Protein AF-A0A4R4YKC1-F1 (afdb_monomer)

Sequence (103 aa):
MGASPLCQSVGLCACIDSPHLDWRRDYDLVRYSVIDTPSEVVDACHRYLETFGLVFGAFDFGIREDDEGRAWYECNTGGQWHWLELETGLPMTSAIADLLEMK

Radius of gyration: 15.11 Å; Cα contacts (8 Å, |Δi|>4): 97; chains: 1; bounding box: 27×28×49 Å

pLDDT: mean 86.24, std 16.26, range [34.16, 97.19]

Organism: NCBI:txid190195

Nearest PDB structures (foldseek):
  5ig9-assembly3_E  TM=8.268E-01  e=1.899E-03  Microcystis aeruginosa MRC
  5ig9-assembly2_C  TM=8.280E-01  e=5.840E-03  Microcystis aeruginosa MRC
  5ig9-assembly4_G  TM=7.374E-01  e=5.487E-03  Microcystis aeruginosa MRC

Solvent-accessible surface area (backbone atoms only — not comparable to full-atom values): 6733 Å² total; per-residue (Å²): 140,77,82,70,92,80,74,74,80,78,77,83,45,65,48,81,47,47,98,44,98,60,44,84,78,46,67,90,59,48,44,69,43,78,47,86,66,55,67,72,56,51,54,49,52,50,53,49,28,61,75,70,74,43,94,67,65,44,73,46,69,47,77,45,99,79,73,83,48,69,46,80,76,51,72,36,76,83,55,85,58,68,69,55,28,74,71,61,70,51,65,53,70,58,53,52,50,54,58,71,67,63,127

Mean predicted aligned error: 6.02 Å

Foldseek 3Di:
DDPDPLPPPDDWDWDWDAPDPPCVVDVVRIAIETDDDDVVNVVVVVVVCVVVVHLDWDWDWDQDPVNPDIHTDDTHSPDDDVVNCVRYVPPVVVSVVSSVPDD

Secondary structure (DSSP, 8-state):
-PPPTT-------EEEE-SSSSGGG-GGG-EEEE-PPPHHHHHHHHHHHHHHT-S--EEEEEEPTTSS-EEEEEEETT---HHHHHHH---HHHHHHHHHH--

Structure (mmCIF, N/CA/C/O backbone):
data_AF-A0A4R4YKC1-F1
#
_entry.id   AF-A0A4R4YKC1-F1
#
loop_
_atom_site.group_PDB
_atom_site.id
_atom_site.type_symbol
_atom_site.label_atom_id
_atom_site.label_alt_id
_atom_site.label_comp_id
_atom_site.label_asym_id
_atom_site.label_entity_id
_atom_site.label_seq_id
_atom_site.pdbx_PDB_ins_code
_atom_site.Cartn_x
_atom_site.Cartn_y
_atom_site.Cartn_z
_atom_site.occupancy
_atom_site.B_iso_or_equiv
_atom_site.auth_seq_id
_atom_site.auth_comp_id
_atom_site.auth_asym_id
_atom_site.auth_atom_id
_atom_site.pdbx_PDB_model_num
ATOM 1 N N . MET A 1 1 ? -1.102 12.035 30.533 1.00 35.41 1 MET A N 1
ATOM 2 C CA . MET A 1 1 ? -1.637 11.660 29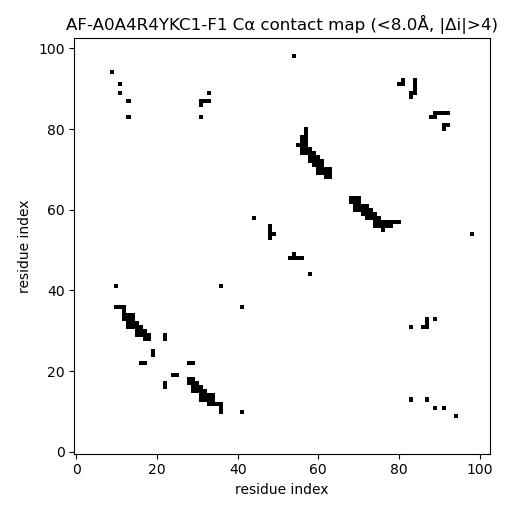.209 1.00 35.41 1 MET A CA 1
ATOM 3 C C . MET A 1 1 ? -0.522 10.944 28.472 1.00 35.41 1 MET A C 1
ATO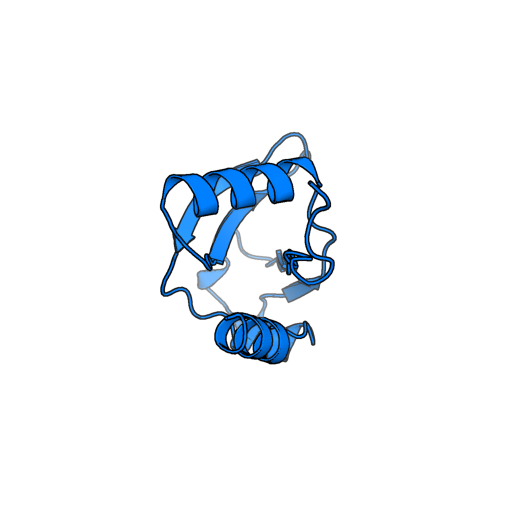M 5 O O . MET A 1 1 ? 0.267 11.588 27.801 1.00 35.41 1 MET A O 1
ATOM 9 N N . GLY A 1 2 ? -0.3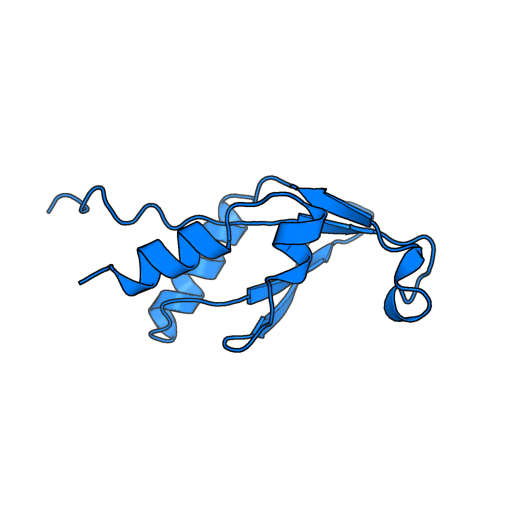55 9.653 28.751 1.00 34.31 2 GLY A N 1
ATOM 10 C CA . GLY A 1 2 ? 0.618 8.812 28.057 1.00 34.31 2 GLY A CA 1
ATOM 11 C C . GLY A 1 2 ? -0.101 8.117 26.914 1.00 34.31 2 GLY A C 1
ATOM 12 O O . GLY A 1 2 ? -1.198 7.604 27.130 1.00 34.31 2 GLY A O 1
ATOM 13 N N . ALA A 1 3 ? 0.472 8.161 25.715 1.00 34.16 3 ALA A N 1
ATOM 14 C CA . ALA A 1 3 ? -0.014 7.378 24.590 1.00 34.16 3 ALA A CA 1
ATOM 15 C C . ALA A 1 3 ? -0.051 5.893 24.990 1.00 34.16 3 ALA A C 1
ATOM 17 O O . ALA A 1 3 ? 0.889 5.388 25.609 1.00 34.16 3 ALA A O 1
ATOM 18 N N . SER A 1 4 ? -1.162 5.220 24.691 1.00 35.78 4 SER A N 1
ATOM 19 C CA . SER A 1 4 ? -1.287 3.775 24.872 1.00 35.78 4 SER A CA 1
ATOM 20 C C . SER A 1 4 ? -0.228 3.071 24.008 1.00 35.78 4 SER A C 1
ATOM 22 O O . SER A 1 4 ? -0.113 3.407 22.829 1.00 35.78 4 SER A O 1
ATOM 24 N N . PRO A 1 5 ? 0.535 2.101 24.541 1.00 37.56 5 PRO A N 1
ATOM 25 C CA . PRO A 1 5 ? 1.625 1.441 23.818 1.00 37.56 5 PRO A CA 1
ATOM 26 C C . PRO A 1 5 ? 1.163 0.500 22.685 1.00 37.56 5 PRO A C 1
ATOM 28 O O . PRO A 1 5 ? 1.996 -0.173 22.090 1.00 37.56 5 PRO A O 1
ATOM 31 N N . LEU A 1 6 ? -0.140 0.444 22.381 1.00 38.78 6 LEU A N 1
ATOM 32 C CA . LEU A 1 6 ? -0.742 -0.480 21.409 1.00 38.78 6 LEU A CA 1
ATOM 33 C C . LEU A 1 6 ? -1.064 0.143 20.039 1.00 38.78 6 LEU A C 1
ATOM 35 O O . LEU A 1 6 ? -1.476 -0.575 19.140 1.00 38.78 6 LEU A O 1
ATOM 39 N N . CYS A 1 7 ? -0.858 1.449 19.850 1.00 38.06 7 CYS A N 1
ATOM 40 C CA . CYS A 1 7 ? -1.027 2.099 18.546 1.00 38.06 7 CYS A CA 1
ATOM 41 C C . CYS A 1 7 ? 0.348 2.380 17.928 1.00 38.06 7 CYS A C 1
ATOM 43 O O . CYS A 1 7 ? 0.764 3.528 17.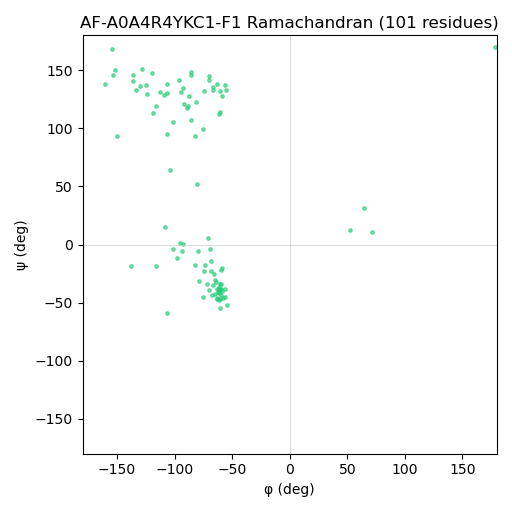787 1.00 38.06 7 CYS A O 1
ATOM 45 N N . GLN A 1 8 ? 1.109 1.325 17.629 1.00 48.81 8 GLN A N 1
ATOM 46 C CA . GLN A 1 8 ? 2.130 1.444 16.593 1.00 48.81 8 GLN A CA 1
ATOM 47 C C . GLN A 1 8 ? 1.398 1.256 15.281 1.00 48.81 8 GLN A C 1
ATOM 49 O O . GLN A 1 8 ? 1.132 0.138 14.854 1.00 48.81 8 GLN A O 1
ATOM 54 N N . SER A 1 9 ? 0.983 2.356 14.678 1.00 56.53 9 SER A N 1
ATOM 55 C CA . SER A 1 9 ? 0.463 2.303 13.334 1.00 56.53 9 SER A CA 1
ATOM 56 C C . SER A 1 9 ? 1.560 1.797 12.391 1.00 56.53 9 SER A C 1
ATOM 58 O O . SER A 1 9 ? 2.595 2.437 12.209 1.00 56.53 9 SER A O 1
ATOM 60 N N . VAL A 1 10 ? 1.367 0.596 11.844 1.00 66.75 10 VAL A N 1
ATOM 61 C CA . VAL A 1 10 ? 2.365 -0.051 10.990 1.00 66.75 10 VAL A CA 1
ATOM 62 C C . VAL A 1 10 ? 2.174 0.436 9.556 1.00 66.75 10 VAL A C 1
ATOM 64 O O . VAL A 1 10 ? 1.216 0.064 8.882 1.00 66.75 10 VAL A O 1
ATOM 67 N N . GLY A 1 11 ? 3.094 1.276 9.082 1.00 81.69 11 GLY A N 1
ATOM 68 C CA . GLY A 1 11 ? 3.224 1.577 7.659 1.00 81.69 11 GLY A CA 1
ATOM 69 C C . GLY A 1 11 ? 3.882 0.400 6.944 1.00 81.69 11 GLY A C 1
ATOM 70 O O . GLY A 1 11 ? 5.098 0.245 7.012 1.00 81.69 11 GLY A O 1
ATOM 71 N N . LEU A 1 12 ? 3.084 -0.443 6.287 1.00 89.69 12 LEU A N 1
ATOM 72 C CA . LEU A 1 12 ? 3.580 -1.502 5.408 1.00 89.69 12 LEU A CA 1
ATOM 73 C C . LEU A 1 12 ? 3.655 -0.951 3.984 1.00 89.69 12 LEU A C 1
ATOM 75 O O . LEU A 1 12 ? 2.643 -0.507 3.444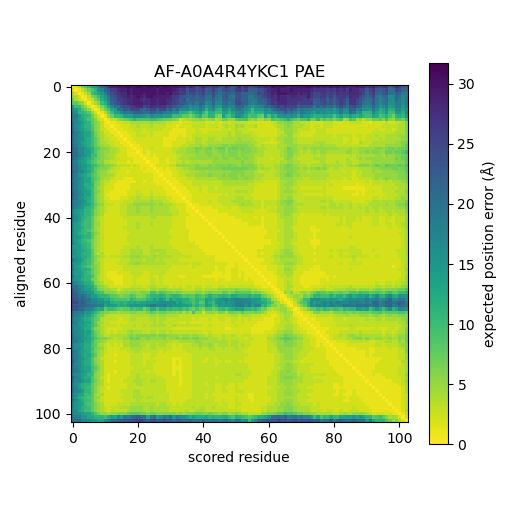 1.00 89.69 12 LEU A O 1
ATOM 79 N N . CYS A 1 13 ? 4.843 -0.968 3.383 1.00 92.25 13 CYS A N 1
ATOM 80 C CA . CYS A 1 13 ? 5.064 -0.376 2.069 1.00 92.25 13 CYS A CA 1
ATOM 81 C C . CYS A 1 13 ? 5.912 -1.286 1.185 1.00 92.25 13 CYS A C 1
ATOM 83 O O . CYS A 1 13 ? 6.876 -1.912 1.632 1.00 92.25 13 CYS A O 1
ATOM 85 N N . ALA A 1 14 ? 5.543 -1.334 -0.090 1.00 93.06 14 ALA A N 1
ATOM 86 C CA . ALA A 1 14 ? 6.333 -1.967 -1.124 1.00 93.06 14 ALA A CA 1
ATOM 87 C C . ALA A 1 14 ? 6.365 -1.077 -2.367 1.00 93.06 14 ALA A C 1
ATOM 89 O O . ALA A 1 14 ? 5.385 -0.405 -2.690 1.00 93.06 14 ALA A O 1
ATOM 90 N N . CYS A 1 15 ? 7.492 -1.101 -3.067 1.00 92.81 15 CYS A N 1
ATOM 91 C CA . CYS A 1 15 ? 7.635 -0.518 -4.388 1.00 92.81 15 CYS A CA 1
ATOM 92 C C . CYS A 1 15 ? 7.183 -1.521 -5.456 1.00 92.81 15 CYS A C 1
ATOM 94 O O . CYS A 1 15 ? 7.335 -2.734 -5.283 1.00 92.81 15 CYS A O 1
ATOM 96 N N . ILE A 1 16 ? 6.647 -1.000 -6.558 1.00 92.62 16 ILE A N 1
ATOM 97 C CA . ILE A 1 16 ? 6.247 -1.759 -7.742 1.00 92.62 16 ILE A CA 1
ATOM 98 C C . ILE A 1 16 ? 7.129 -1.294 -8.900 1.00 92.62 16 ILE A C 1
ATOM 100 O O . ILE A 1 16 ? 7.077 -0.124 -9.275 1.00 92.62 16 ILE A O 1
ATOM 104 N N . ASP A 1 17 ? 7.907 -2.209 -9.474 1.00 93.38 17 ASP A N 1
ATOM 105 C CA . ASP A 1 17 ? 8.789 -1.948 -10.616 1.00 93.38 17 ASP A CA 1
ATOM 106 C C . ASP A 1 17 ? 8.410 -2.833 -11.814 1.00 93.38 17 ASP A C 1
ATOM 108 O O . ASP A 1 17 ? 7.919 -3.955 -11.651 1.00 93.38 17 ASP A O 1
ATOM 112 N N . SER A 1 18 ? 8.599 -2.319 -13.029 1.00 94.50 18 SER A N 1
ATOM 113 C CA . SER A 1 18 ? 8.335 -3.034 -14.277 1.00 94.50 18 SER A CA 1
ATOM 114 C C . SER A 1 18 ? 9.220 -2.494 -15.406 1.00 94.50 18 SER A C 1
ATOM 116 O O . SER A 1 18 ? 9.425 -1.283 -15.497 1.00 94.50 18 SER A O 1
ATOM 118 N N . PRO A 1 19 ? 9.661 -3.340 -16.360 1.00 94.50 19 PRO A N 1
ATOM 119 C CA . PRO A 1 19 ? 10.355 -2.876 -17.565 1.00 94.50 19 PRO A CA 1
ATOM 120 C C . PRO A 1 19 ? 9.446 -2.103 -18.542 1.00 94.50 19 PRO A C 1
ATOM 122 O O . PRO A 1 19 ? 9.908 -1.649 -19.593 1.00 94.50 19 PRO A O 1
ATOM 125 N N . HIS A 1 20 ? 8.145 -1.994 -18.263 1.00 92.75 20 HIS A N 1
ATOM 126 C CA . HIS A 1 20 ? 7.181 -1.290 -19.099 1.00 92.75 20 HIS A CA 1
ATOM 127 C C . HIS A 1 20 ? 6.756 0.038 -18.477 1.00 92.75 20 HIS A C 1
ATOM 129 O O . HIS A 1 20 ? 6.430 0.101 -17.298 1.00 92.75 20 HIS A O 1
ATOM 135 N N . LEU A 1 21 ? 6.646 1.077 -19.317 1.00 89.62 21 LEU A N 1
ATOM 136 C CA . LEU A 1 21 ? 6.063 2.363 -18.916 1.00 89.62 21 LEU A CA 1
ATOM 137 C C . LEU A 1 21 ? 4.639 2.196 -18.355 1.00 89.62 21 LEU A C 1
ATOM 139 O O . LEU A 1 21 ? 4.264 2.867 -17.401 1.00 89.62 21 LEU A O 1
ATOM 143 N N . ASP A 1 22 ? 3.855 1.291 -18.947 1.00 91.44 22 ASP A N 1
ATOM 144 C CA . ASP A 1 22 ? 2.592 0.827 -18.375 1.00 91.44 22 ASP A CA 1
ATOM 145 C C . ASP A 1 22 ? 2.768 -0.596 -17.847 1.00 91.44 22 ASP A C 1
ATOM 147 O O . ASP A 1 22 ? 2.668 -1.578 -18.588 1.00 91.44 22 ASP A O 1
ATO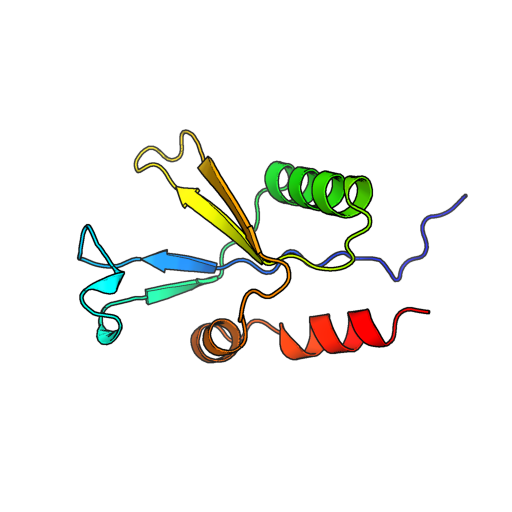M 151 N N . TRP A 1 23 ? 3.048 -0.692 -16.551 1.00 91.38 23 TRP A N 1
ATOM 152 C CA . TRP A 1 23 ? 3.257 -1.951 -15.838 1.00 91.38 23 TRP A CA 1
ATOM 153 C C . TRP A 1 23 ? 2.037 -2.885 -15.891 1.00 91.38 23 TRP A C 1
ATOM 155 O O . TRP A 1 23 ? 2.191 -4.097 -15.782 1.00 91.38 23 TRP A O 1
ATOM 165 N N . ARG A 1 24 ? 0.826 -2.356 -16.133 1.00 92.44 24 ARG A N 1
ATOM 166 C CA . ARG A 1 24 ? -0.413 -3.154 -16.240 1.00 92.44 24 ARG A CA 1
ATOM 167 C C . ARG A 1 24 ? -0.450 -4.043 -17.478 1.00 92.44 24 ARG A C 1
ATOM 169 O O . ARG A 1 24 ? -1.306 -4.918 -17.587 1.00 92.44 24 ARG A O 1
ATOM 176 N N . ARG A 1 25 ? 0.444 -3.792 -18.436 1.00 94.69 25 ARG A N 1
ATOM 177 C CA . ARG A 1 25 ? 0.522 -4.550 -19.682 1.00 94.69 25 ARG A CA 1
ATOM 178 C C . ARG A 1 25 ? 0.943 -5.999 -19.459 1.00 94.69 25 ARG A C 1
ATOM 180 O O . ARG A 1 25 ? 0.499 -6.862 -20.210 1.00 94.69 25 ARG A O 1
ATOM 187 N N . ASP A 1 26 ? 1.816 -6.238 -18.485 1.00 95.06 26 ASP 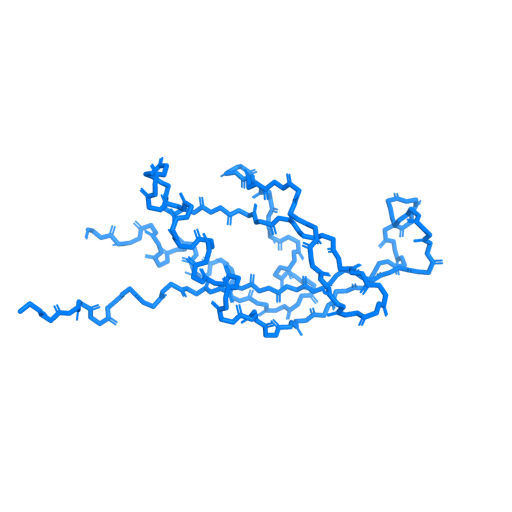A N 1
ATOM 188 C CA . ASP A 1 26 ? 2.403 -7.550 -18.237 1.00 95.06 26 ASP A CA 1
ATOM 189 C C . ASP A 1 26 ? 2.719 -7.717 -16.745 1.00 95.06 26 ASP A C 1
ATOM 191 O O . ASP A 1 26 ? 3.774 -7.304 -16.258 1.00 95.06 26 ASP A O 1
ATOM 195 N N . TYR A 1 27 ? 1.768 -8.304 -16.018 1.00 93.12 27 TYR A N 1
ATOM 196 C CA . TYR A 1 27 ? 1.886 -8.533 -14.580 1.00 93.12 27 TYR A CA 1
ATOM 197 C C . TYR A 1 27 ? 2.999 -9.534 -14.229 1.00 93.12 27 TYR A C 1
ATOM 199 O O . TYR A 1 27 ? 3.573 -9.424 -13.149 1.00 93.12 27 TYR A O 1
ATOM 207 N N . ASP A 1 28 ? 3.376 -10.445 -15.135 1.00 94.88 28 ASP A N 1
ATOM 208 C CA . ASP A 1 28 ? 4.414 -11.458 -14.875 1.00 94.88 28 ASP A CA 1
ATOM 209 C C . ASP A 1 28 ? 5.819 -10.828 -14.749 1.00 94.88 28 ASP A C 1
ATOM 211 O O . ASP A 1 28 ? 6.746 -11.383 -14.138 1.00 94.88 28 ASP A O 1
ATOM 215 N N . LEU A 1 29 ? 5.987 -9.634 -15.324 1.00 95.94 29 LEU A N 1
ATOM 216 C CA . LEU A 1 29 ? 7.222 -8.856 -15.274 1.00 95.94 29 LEU A CA 1
ATOM 217 C C . LEU A 1 29 ? 7.255 -7.839 -14.133 1.00 95.94 29 LEU A C 1
ATOM 219 O O . LEU A 1 29 ? 8.297 -7.215 -13.926 1.00 95.94 29 LEU A O 1
ATOM 223 N N . VAL A 1 30 ? 6.159 -7.679 -13.390 1.00 96.06 30 VAL A N 1
ATOM 224 C CA . VAL A 1 30 ? 6.121 -6.794 -12.226 1.00 96.06 30 VAL A CA 1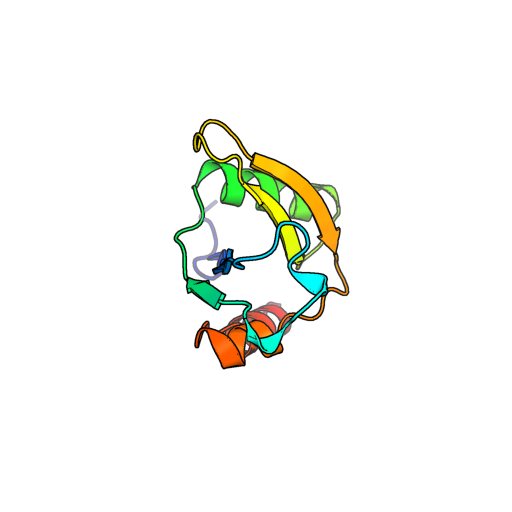
ATOM 225 C C . VAL A 1 30 ? 6.969 -7.387 -11.101 1.00 96.06 30 VAL A C 1
ATOM 227 O O . VAL A 1 30 ? 7.037 -8.605 -10.899 1.00 96.06 30 VAL A O 1
ATOM 230 N N . ARG A 1 31 ? 7.680 -6.517 -10.388 1.00 95.69 31 ARG A N 1
ATOM 231 C CA . ARG A 1 31 ? 8.493 -6.867 -9.226 1.00 95.69 31 ARG A CA 1
ATOM 232 C C . ARG A 1 31 ? 8.063 -6.033 -8.035 1.00 95.69 31 ARG A C 1
ATOM 234 O O . ARG A 1 31 ? 7.856 -4.829 -8.158 1.00 95.69 31 ARG A O 1
ATOM 241 N N . TYR A 1 32 ? 7.974 -6.697 -6.891 1.00 95.62 32 TYR A N 1
ATOM 242 C CA . TYR A 1 32 ? 7.619 -6.087 -5.621 1.00 95.62 32 TYR A CA 1
ATOM 243 C C . TYR A 1 32 ? 8.827 -6.120 -4.695 1.00 95.62 32 TYR A C 1
ATOM 245 O O . TYR A 1 32 ? 9.472 -7.158 -4.539 1.00 95.62 32 TYR A O 1
ATOM 253 N N . SER A 1 33 ? 9.142 -4.991 -4.075 1.00 94.75 33 SER A N 1
ATOM 254 C CA . SER A 1 33 ? 10.212 -4.903 -3.083 1.00 94.75 33 SER A CA 1
ATOM 255 C C . SER A 1 33 ? 9.731 -4.147 -1.859 1.00 94.75 33 SER A C 1
ATOM 257 O O . SER A 1 33 ? 9.117 -3.091 -1.972 1.00 94.75 33 SER A O 1
ATOM 259 N N . VAL A 1 34 ? 9.998 -4.693 -0.674 1.00 94.88 34 VAL A N 1
ATOM 260 C CA . VAL A 1 34 ? 9.711 -3.990 0.580 1.00 94.88 34 VAL A CA 1
ATOM 261 C C . VAL A 1 34 ? 10.614 -2.768 0.673 1.00 94.88 34 VAL A C 1
ATOM 263 O O . VAL A 1 34 ? 11.822 -2.875 0.453 1.00 94.88 34 VAL A O 1
ATOM 266 N N . ILE A 1 35 ? 10.027 -1.626 1.022 1.00 91.00 35 ILE A N 1
ATOM 267 C CA . ILE A 1 35 ? 10.762 -0.389 1.276 1.00 91.00 35 ILE A CA 1
ATOM 268 C C . ILE A 1 35 ? 10.361 0.189 2.628 1.00 91.00 35 ILE A C 1
ATOM 270 O O . ILE A 1 35 ? 9.223 0.031 3.078 1.00 91.00 35 ILE A O 1
ATOM 274 N N . ASP A 1 36 ? 11.292 0.899 3.259 1.00 88.69 36 ASP A N 1
ATOM 275 C CA . ASP A 1 36 ? 10.954 1.716 4.415 1.00 88.69 36 ASP A CA 1
ATOM 276 C C . ASP A 1 36 ? 10.045 2.860 3.973 1.00 88.69 36 ASP A C 1
ATOM 278 O O . ASP A 1 36 ? 10.294 3.527 2.964 1.00 88.69 36 ASP A O 1
ATOM 282 N N . THR A 1 37 ? 8.991 3.105 4.749 1.00 86.81 37 THR A N 1
ATOM 283 C CA . THR A 1 37 ? 8.124 4.253 4.492 1.00 86.81 37 THR A CA 1
ATOM 284 C C . THR A 1 37 ? 8.778 5.499 5.093 1.00 86.81 37 THR A C 1
ATOM 286 O O . THR A 1 37 ? 9.019 5.528 6.302 1.00 86.81 37 THR A O 1
ATOM 289 N N . PRO A 1 38 ? 9.043 6.548 4.299 1.00 86.50 38 PRO A N 1
ATOM 290 C CA . PRO A 1 38 ? 9.567 7.814 4.805 1.00 86.50 38 PRO A CA 1
ATOM 291 C C . PRO A 1 38 ? 8.656 8.387 5.894 1.00 86.50 38 PRO A C 1
ATOM 293 O O . PRO A 1 38 ? 7.429 8.370 5.747 1.00 86.50 38 PRO A O 1
ATOM 296 N N . SER A 1 39 ? 9.229 8.906 6.982 1.00 87.88 39 SER A N 1
ATOM 297 C CA . SER A 1 39 ? 8.446 9.312 8.156 1.00 87.88 39 SER A CA 1
ATOM 298 C C . SER A 1 39 ? 7.428 10.406 7.832 1.00 87.88 39 SER A C 1
ATOM 300 O O . SER A 1 39 ? 6.317 10.390 8.348 1.00 87.88 39 SER A O 1
ATOM 302 N N . GLU A 1 40 ? 7.754 11.318 6.914 1.00 89.50 40 GLU A N 1
ATOM 303 C CA . GLU A 1 40 ? 6.834 12.363 6.467 1.00 89.50 40 GLU A CA 1
ATOM 304 C C . GLU A 1 40 ? 5.599 11.809 5.740 1.00 89.50 40 GLU A C 1
ATOM 306 O O . GLU A 1 40 ? 4.518 12.399 5.825 1.00 89.50 40 GLU A O 1
ATOM 311 N N . VAL A 1 41 ? 5.744 10.670 5.051 1.00 90.62 41 VAL A N 1
ATOM 312 C CA . VAL A 1 41 ? 4.638 9.975 4.378 1.00 90.62 41 VAL A CA 1
ATOM 313 C C . VAL A 1 41 ? 3.778 9.261 5.413 1.00 90.62 41 VAL A C 1
ATOM 315 O O . VAL A 1 41 ? 2.559 9.408 5.382 1.00 90.62 41 VAL A O 1
ATOM 318 N N . VAL A 1 42 ? 4.399 8.566 6.370 1.00 91.81 42 VAL A N 1
ATOM 319 C CA . VAL A 1 42 ? 3.702 7.926 7.499 1.00 91.81 42 VAL A CA 1
ATOM 320 C C . VAL A 1 42 ? 2.846 8.950 8.249 1.00 91.81 42 VAL A C 1
ATOM 322 O O . VAL A 1 42 ? 1.635 8.771 8.391 1.00 91.81 42 VAL A O 1
ATOM 325 N N . ASP A 1 43 ? 3.441 10.079 8.638 1.00 92.56 43 ASP A N 1
ATOM 326 C CA . ASP A 1 43 ? 2.745 11.149 9.351 1.00 92.56 43 ASP A CA 1
ATOM 327 C C . ASP A 1 43 ? 1.588 11.741 8.530 1.00 92.56 43 ASP A C 1
ATOM 329 O O . ASP A 1 43 ? 0.530 12.072 9.073 1.00 92.56 43 ASP A O 1
ATOM 333 N N . ALA A 1 44 ? 1.769 11.899 7.215 1.00 93.81 44 ALA A N 1
ATOM 334 C CA . ALA A 1 44 ? 0.724 12.396 6.325 1.00 93.81 44 ALA A CA 1
ATOM 335 C C . ALA A 1 44 ? -0.443 11.407 6.193 1.00 93.81 44 ALA A C 1
ATOM 337 O O . ALA A 1 44 ? -1.598 11.828 6.290 1.00 93.81 44 ALA A O 1
ATOM 338 N N . CYS A 1 45 ? -0.158 10.112 6.039 1.00 94.50 45 CYS A N 1
ATOM 339 C CA . CYS A 1 45 ? -1.174 9.064 6.000 1.00 94.50 45 CYS A CA 1
ATOM 340 C C . CYS A 1 45 ? -1.950 8.992 7.322 1.00 94.50 45 CYS A C 1
ATOM 342 O O . CYS A 1 45 ? -3.175 8.910 7.297 1.00 94.50 45 CYS A O 1
ATOM 344 N N . HIS A 1 46 ? -1.288 9.120 8.478 1.00 93.50 46 HIS A N 1
ATOM 345 C CA . HIS A 1 46 ? -1.982 9.163 9.771 1.00 93.50 46 HIS A CA 1
ATOM 346 C C . HIS A 1 46 ? -2.908 10.358 9.911 1.00 93.50 46 HIS A C 1
ATOM 348 O O . HIS A 1 46 ? -4.071 10.177 10.265 1.00 93.50 46 HIS A O 1
ATOM 354 N N . ARG A 1 47 ? -2.438 11.563 9.567 1.00 95.56 47 ARG A N 1
ATOM 355 C CA . ARG A 1 47 ? -3.302 12.752 9.577 1.00 95.56 47 ARG A CA 1
ATOM 356 C C . ARG A 1 47 ? -4.486 12.599 8.632 1.00 95.56 47 ARG A C 1
ATOM 358 O O . ARG A 1 47 ? -5.580 13.043 8.970 1.00 95.56 47 ARG A O 1
ATOM 365 N N . TYR A 1 48 ? -4.288 11.982 7.466 1.00 96.25 48 TYR A N 1
ATOM 366 C CA . TYR A 1 48 ? -5.377 11.691 6.536 1.00 96.25 48 TYR A CA 1
ATOM 367 C C . TYR A 1 48 ? -6.414 10.773 7.192 1.00 96.25 48 TYR A C 1
ATOM 369 O O . TYR A 1 48 ? -7.586 11.134 7.272 1.00 96.25 48 TYR A O 1
ATOM 377 N N . LEU A 1 49 ? -5.984 9.621 7.713 1.00 94.88 49 LEU A N 1
ATOM 378 C CA . LEU A 1 49 ? -6.873 8.653 8.357 1.00 94.88 49 LEU A CA 1
ATOM 379 C C . LEU A 1 49 ? -7.639 9.274 9.534 1.00 94.88 49 LEU A C 1
ATOM 381 O O . LEU A 1 49 ? -8.860 9.153 9.591 1.00 94.88 49 LEU A O 1
ATOM 385 N N . GLU A 1 50 ? -6.955 10.019 10.407 1.00 95.38 50 GLU A N 1
ATOM 386 C CA . GLU A 1 50 ? -7.573 10.727 11.534 1.00 95.38 50 GLU A CA 1
ATOM 387 C C . GLU A 1 50 ? -8.616 11.751 11.062 1.00 95.38 50 GLU A C 1
ATOM 389 O O . GLU A 1 50 ? -9.742 11.766 11.557 1.00 95.38 50 GLU A O 1
ATOM 394 N N . THR A 1 51 ? -8.274 12.565 10.058 1.00 97.19 51 THR A N 1
ATOM 395 C CA . THR A 1 51 ? -9.164 13.612 9.527 1.00 97.19 51 THR A CA 1
ATOM 396 C C . THR A 1 51 ? -10.455 13.031 8.952 1.00 97.19 51 THR A C 1
ATOM 398 O O . THR A 1 51 ? -11.520 13.631 9.098 1.00 97.19 51 THR A O 1
ATOM 401 N N . PHE A 1 52 ? -10.376 11.867 8.306 1.00 96.00 52 PHE A N 1
ATOM 402 C CA . PHE A 1 52 ? -11.526 11.209 7.685 1.00 96.00 52 PHE A CA 1
ATOM 403 C C . PHE A 1 52 ? -12.199 10.156 8.579 1.00 96.00 52 PHE A C 1
ATOM 405 O O . PHE A 1 52 ? -13.179 9.545 8.154 1.00 96.00 52 PHE A O 1
ATOM 412 N N . GLY A 1 53 ? -11.717 9.946 9.809 1.00 94.38 53 GLY A N 1
ATOM 413 C CA . GLY A 1 53 ? -12.253 8.931 10.720 1.00 94.38 53 GLY A CA 1
ATOM 414 C C . GLY A 1 53 ? -12.067 7.498 10.208 1.00 94.38 53 GLY A C 1
ATOM 415 O O . GLY A 1 53 ? -12.910 6.637 10.452 1.00 94.38 53 GLY A O 1
ATOM 416 N N . LEU A 1 54 ? -10.991 7.254 9.460 1.00 93.69 54 LEU A N 1
ATOM 417 C CA . LEU A 1 54 ? -10.645 5.956 8.895 1.00 93.69 54 LEU A CA 1
ATOM 418 C C . LEU A 1 54 ? -9.654 5.234 9.808 1.00 93.69 54 LEU A C 1
ATOM 420 O O . LEU A 1 54 ? -8.727 5.835 10.340 1.00 93.69 54 LEU A O 1
ATOM 424 N N . VAL A 1 55 ? -9.820 3.922 9.940 1.00 91.25 55 VAL A N 1
ATOM 425 C CA . VAL A 1 55 ? -8.895 3.058 10.697 1.00 91.25 55 VAL A CA 1
ATOM 426 C C . VAL A 1 55 ? -7.886 2.342 9.791 1.00 91.25 55 VAL A C 1
ATOM 428 O O . VAL A 1 55 ? -6.917 1.768 10.271 1.00 91.25 55 VAL A O 1
ATOM 431 N N . PHE A 1 56 ? -8.106 2.392 8.475 1.00 92.56 56 PHE A N 1
ATOM 432 C CA . PHE A 1 56 ? -7.284 1.756 7.450 1.00 92.56 56 PHE A CA 1
ATOM 433 C C . PHE A 1 56 ? -7.372 2.532 6.129 1.00 92.56 56 PHE A C 1
ATOM 435 O O . PHE A 1 56 ? -8.413 3.114 5.811 1.00 92.56 56 PHE A O 1
ATOM 442 N N . GLY A 1 57 ? -6.296 2.484 5.342 1.00 94.12 57 GLY A N 1
ATOM 443 C CA . GLY A 1 57 ? -6.280 2.913 3.948 1.00 94.12 57 GLY A CA 1
ATOM 444 C C . GLY A 1 57 ? -5.094 2.311 3.198 1.00 94.12 57 GLY A C 1
ATOM 445 O O . GLY A 1 57 ? -3.989 2.264 3.736 1.00 94.12 57 GLY A O 1
ATOM 446 N N . ALA A 1 58 ? -5.323 1.863 1.962 1.00 95.62 58 ALA A N 1
ATOM 447 C CA . ALA A 1 58 ? -4.256 1.551 1.015 1.00 95.62 58 ALA A CA 1
ATOM 448 C C . ALA A 1 58 ? -3.911 2.829 0.238 1.00 95.62 58 ALA A C 1
ATOM 450 O O . ALA A 1 58 ? -4.789 3.415 -0.396 1.00 95.62 58 ALA A O 1
ATOM 451 N N . PHE A 1 59 ? -2.669 3.297 0.336 1.00 95.81 59 PHE A N 1
ATOM 452 C CA . PHE A 1 59 ? -2.246 4.572 -0.243 1.00 95.81 59 PHE A CA 1
ATOM 453 C C . PHE A 1 59 ? -1.333 4.354 -1.443 1.00 95.81 59 PHE A C 1
ATOM 455 O O . PHE A 1 59 ? -0.301 3.697 -1.314 1.00 95.81 59 PHE A O 1
ATOM 462 N N . ASP A 1 60 ? -1.671 4.996 -2.559 1.00 94.69 60 ASP A N 1
ATOM 463 C CA . ASP A 1 60 ? -0.908 4.890 -3.798 1.00 94.69 60 ASP A CA 1
ATOM 464 C C . ASP A 1 60 ? -0.114 6.168 -4.072 1.00 94.69 60 ASP A C 1
ATOM 466 O O . ASP A 1 60 ? -0.645 7.288 -4.061 1.00 94.69 60 ASP A O 1
ATOM 470 N N . PHE A 1 61 ? 1.173 5.979 -4.364 1.00 93.62 61 PHE A N 1
ATOM 471 C CA . PHE A 1 61 ? 2.108 7.046 -4.693 1.00 93.62 61 PHE A CA 1
ATOM 472 C C . PHE A 1 61 ? 2.880 6.715 -5.972 1.00 93.62 61 PHE A C 1
ATOM 474 O O . PHE A 1 61 ? 3.379 5.605 -6.137 1.00 93.62 61 PHE A O 1
ATOM 481 N N . GLY A 1 62 ? 3.035 7.701 -6.853 1.00 91.75 62 GLY A N 1
ATOM 482 C CA . GLY A 1 62 ? 4.004 7.660 -7.944 1.00 91.75 62 GLY A CA 1
ATOM 483 C C . GLY A 1 62 ? 5.355 8.198 -7.482 1.00 91.75 62 GLY A C 1
ATOM 484 O O . GLY A 1 62 ? 5.421 9.308 -6.948 1.00 91.75 62 GLY A O 1
ATOM 485 N N . ILE A 1 63 ? 6.426 7.438 -7.697 1.00 86.75 63 ILE A N 1
ATOM 486 C CA . ILE A 1 63 ? 7.804 7.862 -7.417 1.00 86.75 63 ILE A CA 1
ATOM 487 C C . ILE A 1 63 ? 8.398 8.487 -8.684 1.00 86.75 63 ILE A C 1
ATOM 489 O O . ILE A 1 63 ? 8.211 7.961 -9.781 1.00 86.75 63 ILE A O 1
ATOM 493 N N . ARG A 1 64 ? 9.066 9.638 -8.553 1.00 81.81 64 ARG A N 1
ATOM 494 C CA . ARG A 1 64 ? 9.775 10.286 -9.668 1.00 81.81 64 ARG A CA 1
ATOM 495 C C . ARG A 1 64 ? 11.185 9.706 -9.799 1.00 81.81 64 ARG A C 1
ATOM 497 O O . ARG A 1 64 ? 11.800 9.387 -8.792 1.00 81.81 64 ARG A O 1
ATOM 504 N N . GLU A 1 65 ? 11.697 9.605 -11.029 1.00 74.38 65 GLU A N 1
ATOM 505 C CA . GLU A 1 65 ? 13.016 9.008 -11.338 1.00 74.38 65 GLU A CA 1
ATOM 506 C C . GLU A 1 65 ? 14.204 9.695 -10.641 1.00 74.38 65 GLU A C 1
ATOM 508 O O . GLU A 1 65 ? 15.279 9.114 -10.531 1.00 74.38 65 GLU A O 1
ATOM 513 N N . ASP A 1 66 ? 14.022 10.937 -10.197 1.00 74.81 66 ASP A N 1
ATOM 514 C CA . ASP A 1 66 ? 15.026 11.757 -9.523 1.00 74.81 66 ASP A CA 1
ATOM 515 C C . ASP A 1 66 ? 14.981 11.638 -7.986 1.00 74.81 66 ASP A C 1
ATOM 517 O O . ASP A 1 66 ? 15.759 12.303 -7.305 1.00 74.81 66 ASP A O 1
ATOM 521 N N . ASP A 1 67 ? 14.074 10.821 -7.431 1.00 65.12 67 ASP A N 1
ATOM 522 C CA . ASP A 1 67 ? 13.747 10.761 -5.997 1.00 65.12 67 ASP A CA 1
ATOM 523 C C . ASP A 1 67 ? 13.387 12.137 -5.380 1.00 65.12 67 ASP A C 1
ATOM 525 O O . ASP A 1 67 ? 13.258 12.270 -4.160 1.00 65.12 67 ASP A O 1
ATOM 529 N N . GLU A 1 68 ? 13.152 13.176 -6.198 1.00 67.19 68 GLU A N 1
ATOM 530 C CA . GLU A 1 68 ? 12.894 14.548 -5.732 1.00 67.19 68 GLU A CA 1
ATOM 531 C C . GLU A 1 68 ? 11.451 14.745 -5.255 1.00 67.19 68 GLU A C 1
ATOM 533 O O . GLU A 1 68 ? 11.086 15.804 -4.735 1.00 67.19 68 GLU A O 1
ATOM 538 N N . GLY A 1 69 ? 10.591 13.737 -5.414 1.00 74.38 69 GLY A N 1
ATOM 539 C CA . GLY A 1 69 ? 9.230 13.827 -4.920 1.00 74.38 69 GLY A CA 1
ATOM 540 C C . GLY A 1 69 ? 8.352 12.624 -5.213 1.00 74.38 69 GLY A C 1
ATOM 541 O O . GLY A 1 69 ? 8.675 11.734 -5.997 1.00 74.38 69 GLY A O 1
ATOM 542 N N . ARG A 1 70 ? 7.188 12.640 -4.564 1.00 86.69 70 ARG A N 1
ATOM 543 C CA . ARG A 1 70 ? 6.153 11.611 -4.666 1.00 86.69 70 ARG A CA 1
ATOM 544 C C . ARG A 1 70 ? 4.854 12.274 -5.094 1.00 86.69 70 ARG A C 1
ATOM 546 O O . ARG A 1 70 ? 4.448 13.275 -4.506 1.00 86.69 70 ARG A O 1
ATOM 553 N N . ALA A 1 71 ? 4.210 11.735 -6.120 1.00 89.81 71 ALA A N 1
ATOM 554 C CA . ALA A 1 71 ? 2.870 12.141 -6.513 1.00 89.81 71 ALA A CA 1
ATOM 555 C C . ALA A 1 71 ? 1.860 11.289 -5.743 1.00 89.81 71 ALA A C 1
ATOM 557 O O . ALA A 1 71 ? 1.849 10.073 -5.896 1.00 89.81 71 ALA A O 1
ATOM 558 N N . TRP A 1 72 ? 1.025 11.908 -4.911 1.00 92.31 72 TRP A N 1
ATOM 559 C CA . TRP A 1 72 ? -0.091 11.202 -4.282 1.00 92.31 72 TRP A CA 1
ATOM 560 C C . TRP A 1 72 ? -1.204 10.971 -5.305 1.00 92.3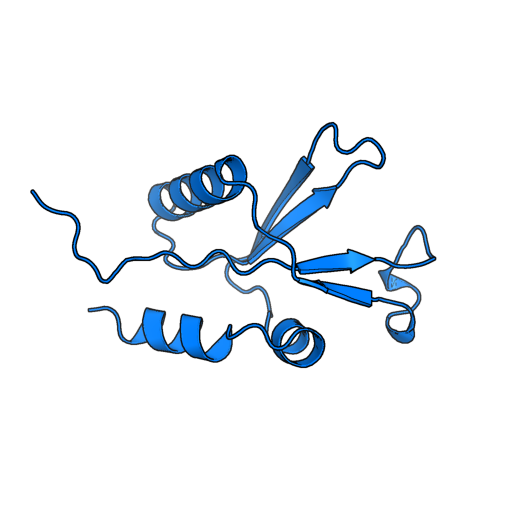1 72 TRP A C 1
ATOM 562 O O . TRP A 1 72 ? -1.581 11.908 -6.017 1.00 92.31 72 TRP A O 1
ATOM 572 N N . TYR A 1 73 ? -1.724 9.746 -5.371 1.00 94.38 73 TYR A N 1
ATOM 573 C CA . TYR A 1 73 ? -2.825 9.396 -6.266 1.00 94.38 73 TYR A CA 1
ATOM 574 C C . TYR A 1 73 ? -4.129 9.198 -5.509 1.00 94.38 73 TYR A C 1
ATOM 576 O O . TYR A 1 73 ? -5.096 9.909 -5.780 1.00 94.38 73 TYR A O 1
ATOM 584 N N . GLU A 1 74 ? -4.159 8.265 -4.559 1.00 96.12 74 GLU A N 1
ATOM 585 C CA . GLU A 1 74 ? -5.379 7.970 -3.817 1.00 96.12 74 GLU A CA 1
ATOM 586 C C . GLU A 1 74 ? -5.134 7.376 -2.427 1.00 96.12 74 GLU A C 1
ATOM 588 O O . GLU A 1 74 ? -4.025 6.982 -2.058 1.00 96.12 74 GLU A O 1
ATOM 593 N N . CYS A 1 75 ? -6.213 7.340 -1.647 1.00 96.88 75 CYS A N 1
ATOM 594 C CA . CYS A 1 75 ? -6.387 6.448 -0.511 1.00 96.88 75 CYS A CA 1
ATOM 595 C C . CYS A 1 75 ? -7.603 5.569 -0.815 1.00 96.88 75 CYS A C 1
ATOM 597 O O . CYS A 1 75 ? -8.728 6.068 -0.889 1.00 96.88 75 CYS A O 1
ATOM 599 N N . ASN A 1 76 ? -7.375 4.273 -1.005 1.00 95.00 76 ASN A N 1
ATOM 600 C CA . ASN A 1 76 ? -8.408 3.297 -1.299 1.00 95.00 76 ASN A CA 1
ATOM 601 C C . ASN A 1 76 ? -8.760 2.498 -0.035 1.00 95.00 76 ASN A C 1
ATOM 603 O O . ASN A 1 76 ? -8.022 1.612 0.402 1.00 95.00 76 ASN A O 1
ATOM 607 N N . THR A 1 77 ? -9.916 2.795 0.559 1.00 89.38 77 THR A N 1
ATOM 608 C CA . THR A 1 77 ? -10.401 2.135 1.786 1.00 89.38 77 THR A CA 1
ATOM 609 C C . THR A 1 77 ? -10.891 0.704 1.559 1.00 89.38 77 THR A C 1
ATOM 611 O O . THR A 1 77 ? -10.991 -0.063 2.512 1.00 89.38 77 THR A O 1
ATOM 614 N N . GLY A 1 78 ? -11.178 0.336 0.307 1.00 90.75 78 GLY A N 1
ATOM 615 C CA . GLY A 1 78 ? -11.510 -1.024 -0.124 1.00 90.75 78 GLY A CA 1
ATOM 616 C C . GLY A 1 78 ? -10.400 -1.675 -0.948 1.00 90.75 78 GLY A C 1
ATOM 617 O O . GLY A 1 78 ? -10.661 -2.659 -1.642 1.00 90.75 78 GLY A O 1
ATOM 618 N N . GLY A 1 79 ? -9.189 -1.106 -0.916 1.00 91.81 79 GLY A N 1
ATOM 619 C CA . GLY A 1 79 ? -8.046 -1.597 -1.667 1.00 91.81 79 GLY A CA 1
ATOM 620 C C . GLY A 1 79 ? -7.743 -3.033 -1.274 1.00 91.81 79 GLY A C 1
ATOM 621 O O . GLY A 1 79 ? -7.610 -3.359 -0.094 1.00 91.81 79 GLY A O 1
ATOM 622 N N . GLN A 1 80 ? -7.652 -3.906 -2.268 1.00 92.50 80 GLN A N 1
ATOM 623 C CA . GLN A 1 80 ? -7.113 -5.233 -2.035 1.00 92.50 80 GLN A CA 1
ATOM 624 C C . GLN A 1 80 ? -5.602 -5.112 -1.775 1.00 92.50 80 GLN A C 1
ATOM 626 O O . GLN A 1 80 ? -4.936 -4.236 -2.316 1.00 92.50 80 GLN A O 1
ATOM 631 N N . TRP A 1 81 ? -5.078 -5.965 -0.902 1.00 92.94 81 TRP A N 1
ATOM 632 C CA . TRP A 1 81 ? -3.683 -5.908 -0.443 1.00 92.94 81 TRP A CA 1
ATOM 633 C C . TRP A 1 81 ? -3.038 -7.296 -0.352 1.00 92.94 81 TRP A C 1
ATOM 635 O O . TRP A 1 81 ? -1.819 -7.417 -0.350 1.00 92.94 81 TRP A O 1
ATOM 645 N N . HIS A 1 82 ? -3.841 -8.363 -0.310 1.00 94.75 82 HIS A N 1
ATOM 646 C CA . HIS A 1 82 ? -3.365 -9.701 0.045 1.00 94.75 82 HIS A CA 1
ATOM 647 C C . HIS A 1 82 ? -2.346 -10.290 -0.939 1.00 94.75 82 HIS A C 1
ATOM 649 O O . HIS A 1 82 ? -1.440 -10.996 -0.511 1.00 94.75 82 HIS A O 1
ATOM 655 N N . TRP A 1 83 ? -2.427 -9.972 -2.239 1.00 94.75 83 TRP A N 1
ATOM 656 C CA . TRP A 1 83 ? -1.394 -10.421 -3.187 1.00 94.75 83 TRP A CA 1
ATOM 657 C C . TRP A 1 83 ? -0.014 -9.887 -2.803 1.00 94.75 83 TRP A C 1
ATOM 659 O O . TRP A 1 83 ? 0.978 -10.578 -2.984 1.00 94.75 83 TRP A O 1
ATOM 669 N N . LEU A 1 84 ? 0.061 -8.677 -2.247 1.00 94.75 84 LEU A N 1
ATOM 670 C CA . LEU A 1 84 ? 1.331 -8.046 -1.933 1.00 94.75 84 LEU A CA 1
ATOM 671 C C . LEU A 1 84 ? 1.994 -8.733 -0.739 1.00 94.75 84 LEU A C 1
ATOM 673 O O . LEU A 1 84 ? 3.210 -8.880 -0.729 1.00 94.75 84 LEU A O 1
ATOM 677 N N . GLU A 1 85 ? 1.214 -9.229 0.224 1.00 95.81 85 GLU A N 1
ATOM 678 C CA . GLU A 1 85 ? 1.717 -10.116 1.280 1.00 95.81 85 GLU A CA 1
ATOM 679 C C . GLU A 1 85 ? 2.278 -11.422 0.703 1.00 95.81 85 GLU A C 1
ATOM 681 O O . GLU A 1 85 ? 3.357 -11.841 1.115 1.00 95.81 85 GLU A O 1
ATOM 686 N N . LEU A 1 86 ? 1.612 -12.031 -0.285 1.00 95.81 86 LEU A N 1
ATOM 687 C CA . LEU A 1 86 ? 2.130 -13.238 -0.944 1.00 95.81 86 LEU A CA 1
ATOM 688 C C . LEU A 1 86 ? 3.458 -12.975 -1.675 1.00 95.81 86 LEU A C 1
ATOM 690 O O . LEU A 1 86 ? 4.349 -13.820 -1.636 1.00 95.81 86 LEU A O 1
ATOM 694 N N . GLU A 1 87 ? 3.599 -11.805 -2.300 1.00 95.75 87 GLU A N 1
ATOM 695 C CA . GLU A 1 87 ? 4.794 -11.412 -3.061 1.00 95.75 87 GLU A CA 1
ATOM 696 C C . GLU A 1 87 ? 5.962 -10.949 -2.176 1.00 95.75 87 GLU A C 1
ATOM 698 O O . GLU A 1 87 ? 7.126 -11.124 -2.533 1.00 95.75 87 GLU A O 1
ATOM 703 N N . THR A 1 88 ? 5.678 -10.343 -1.018 1.00 95.75 88 THR A N 1
ATOM 704 C CA . THR A 1 88 ? 6.697 -9.651 -0.201 1.00 95.75 88 THR A CA 1
ATOM 705 C C . THR A 1 88 ? 6.935 -10.266 1.175 1.00 95.75 88 THR A C 1
ATOM 707 O O . THR A 1 88 ? 7.953 -9.979 1.803 1.00 95.75 88 THR A O 1
ATOM 710 N N . GLY A 1 89 ? 6.007 -11.085 1.674 1.00 95.00 89 GLY A N 1
ATOM 711 C CA . GLY A 1 89 ? 6.025 -11.612 3.039 1.00 95.00 89 GLY A CA 1
ATOM 712 C C . GLY A 1 89 ? 5.709 -10.579 4.127 1.00 95.00 89 GLY A C 1
ATOM 713 O O . GLY A 1 89 ? 5.906 -10.867 5.308 1.00 95.00 89 GLY A O 1
ATOM 714 N N . LEU A 1 90 ? 5.243 -9.377 3.765 1.00 94.12 90 LEU A N 1
ATOM 715 C CA . LEU A 1 90 ? 4.806 -8.378 4.741 1.00 94.12 90 LEU A CA 1
ATOM 716 C C . LEU A 1 90 ? 3.600 -8.894 5.543 1.00 94.12 90 LEU A C 1
ATOM 718 O O . LEU A 1 90 ? 2.672 -9.431 4.943 1.00 94.12 90 LEU A O 1
ATOM 722 N N . PRO A 1 91 ? 3.546 -8.678 6.871 1.00 94.25 91 PRO A N 1
ATOM 723 C CA . PRO A 1 91 ? 2.534 -9.275 7.746 1.00 94.25 91 PRO A CA 1
ATOM 724 C C . PRO A 1 91 ? 1.190 -8.521 7.701 1.00 94.25 91 PRO A C 1
ATOM 726 O O . PRO A 1 91 ? 0.650 -8.127 8.735 1.00 94.25 91 PRO A O 1
ATOM 729 N N . MET A 1 92 ? 0.645 -8.289 6.504 1.00 92.50 92 MET A N 1
ATOM 730 C CA . MET A 1 92 ? -0.575 -7.498 6.304 1.00 92.50 92 MET A CA 1
ATOM 731 C C . MET A 1 92 ? -1.793 -8.165 6.939 1.00 92.50 92 MET A C 1
ATOM 733 O O . MET A 1 92 ? -2.561 -7.493 7.623 1.00 92.50 92 MET A O 1
ATOM 737 N N . THR A 1 93 ? -1.940 -9.487 6.800 1.00 94.50 93 THR A N 1
ATOM 738 C CA . THR A 1 93 ? -3.028 -10.228 7.452 1.00 94.50 93 THR A CA 1
ATOM 739 C C . THR A 1 93 ? -2.977 -10.079 8.971 1.00 94.50 93 THR A C 1
ATOM 741 O O . THR A 1 93 ? -4.013 -9.828 9.587 1.00 94.50 93 THR A O 1
ATOM 744 N N . SER A 1 94 ? -1.786 -10.175 9.576 1.00 93.06 94 SER A N 1
ATOM 745 C CA . SER A 1 94 ? -1.620 -9.967 11.023 1.00 93.06 94 SER A CA 1
ATOM 746 C C . SER A 1 94 ? -1.986 -8.541 11.418 1.00 93.06 94 SER A C 1
ATOM 748 O O . SER A 1 94 ? -2.761 -8.359 12.345 1.00 93.06 94 SER A O 1
ATOM 750 N N . ALA A 1 95 ? -1.505 -7.536 10.681 1.00 91.62 95 ALA A N 1
ATOM 751 C CA . ALA A 1 95 ? -1.793 -6.134 10.975 1.00 91.62 95 ALA A CA 1
ATOM 752 C C . ALA A 1 95 ? -3.296 -5.810 10.887 1.00 91.62 95 ALA A C 1
ATOM 754 O O . ALA A 1 95 ? -3.819 -5.056 11.705 1.00 91.62 95 ALA A O 1
ATOM 755 N N . ILE A 1 96 ? -4.009 -6.396 9.920 1.00 91.12 96 ILE A N 1
ATOM 756 C CA . ILE A 1 96 ? -5.466 -6.249 9.808 1.00 91.12 96 ILE A CA 1
ATOM 757 C C . ILE A 1 96 ? -6.193 -6.994 10.934 1.00 91.12 96 ILE A C 1
ATOM 759 O O . ILE A 1 96 ? -7.172 -6.471 11.461 1.00 91.12 96 ILE A O 1
ATOM 763 N N . ALA A 1 97 ? -5.736 -8.186 11.326 1.00 93.12 97 ALA A N 1
ATOM 764 C CA . ALA A 1 97 ? -6.301 -8.898 12.471 1.00 93.12 97 ALA A CA 1
ATOM 765 C C . ALA A 1 97 ? -6.122 -8.093 13.768 1.00 93.12 97 ALA A C 1
ATOM 767 O O . ALA A 1 97 ? -7.104 -7.858 14.469 1.00 93.12 97 ALA A O 1
ATOM 768 N N . ASP A 1 98 ? -4.913 -7.581 14.017 1.00 90.31 98 ASP A N 1
ATOM 769 C CA . ASP A 1 98 ? -4.607 -6.720 15.161 1.00 90.31 98 ASP A CA 1
ATOM 770 C C . ASP A 1 98 ? -5.523 -5.489 15.171 1.00 90.31 98 ASP A C 1
ATOM 772 O O . ASP A 1 98 ? -6.112 -5.169 16.201 1.00 90.31 98 ASP A O 1
ATOM 776 N N . LEU A 1 99 ? -5.720 -4.841 14.013 1.00 88.75 99 LEU A N 1
ATOM 777 C CA . LEU A 1 99 ? -6.624 -3.696 13.860 1.00 88.75 99 LEU A CA 1
ATOM 778 C C . LEU A 1 99 ? -8.076 -4.028 14.236 1.00 88.75 99 LEU A C 1
ATOM 780 O O . LEU A 1 99 ? -8.751 -3.208 14.853 1.00 88.75 99 LEU A O 1
ATOM 784 N N . LEU A 1 100 ? -8.567 -5.213 13.867 1.00 90.31 100 LEU A N 1
ATOM 785 C CA . LEU A 1 100 ? -9.931 -5.659 14.177 1.00 90.31 100 LEU A CA 1
ATOM 786 C C . LEU A 1 100 ? -10.110 -6.057 15.649 1.00 90.31 100 LEU A C 1
ATOM 788 O O . LEU A 1 100 ? -11.235 -6.041 16.152 1.00 90.31 100 LEU A O 1
ATOM 792 N N . GLU A 1 101 ? -9.025 -6.411 16.338 1.00 90.38 101 GLU A N 1
ATOM 793 C CA . GLU A 1 101 ? -9.024 -6.697 17.775 1.00 90.38 101 GLU A CA 1
ATOM 794 C C . GLU A 1 101 ? -8.936 -5.432 18.644 1.00 90.38 101 GLU A C 1
ATOM 796 O O . GLU A 1 101 ? -9.278 -5.485 19.833 1.00 90.38 101 GLU A O 1
ATOM 801 N N . MET A 1 102 ? -8.516 -4.294 18.075 1.00 73.81 102 MET A N 1
ATOM 802 C CA . MET A 1 102 ? -8.460 -3.016 18.789 1.00 73.81 102 MET A CA 1
ATOM 803 C C . MET A 1 102 ? -9.865 -2.617 19.275 1.00 73.81 102 MET A C 1
ATOM 805 O O . MET A 1 102 ? -10.770 -2.357 18.483 1.00 73.81 102 MET A O 1
ATOM 809 N N . LYS A 1 103 ? -10.041 -2.588 20.603 1.00 50.44 103 LYS A N 1
ATOM 810 C CA . LYS A 1 103 ? -11.237 -2.071 21.286 1.00 50.44 103 LYS A CA 1
ATOM 811 C C . LYS A 1 103 ? -11.141 -0.577 21.543 1.00 50.44 103 LYS A C 1
ATOM 813 O O . LYS A 1 103 ? -10.084 -0.146 22.058 1.00 50.44 103 LYS A O 1
#

=== Feature glossary ===
Key to the feature types in this record:

Secondary structure (8-state, DSSP). Secondary structure is the local, repeating backbone conformation. DSSP classifies it into eight states by reading the hydrogen-bond network: three helix types (H, G, I), two β types (E, B), two non-regular types (T, S), and unstructured coil (-).

Backbone torsions (φ/ψ). Backbone dihedral angles. Every residue except chain termini has a φ (preceding-C → N → Cα → C) and a ψ (N → Cα → C → next-N). They are reported in degrees following the IUPAC sign convention. Secondary structure is essentially a statement about which (φ, ψ) basin each residue occupies.

Predicted aligned error. Predicted Aligned Error (PAE) is an AlphaFold confidence matrix: entry (i, j) is the expected error in the position of residue j, in ångströms, when the prediction is superimposed on the true structure at residue i. Low PAE within a block of residues means that block is internally rigid and well-predicted; high PAE between two blocks means their relative placement is uncertain even if each block individually is confident.

B-factor. B-factor (Debye–Waller factor) reflects atomic displacement in the crystal lattice. It is an experimental observable (units Å²), not a prediction; low values mean the atom is pinned down, high values mean it moves or is heterogeneous across the crystal.

Secondary structure (3-state, P-SEA). Three-state secondary structure (P-SEA) collapses the eight DSSP classes into helix (a), strand (b), and coil (c). P-SEA assigns these from Cα geometry alone — distances and angles — without requiring backbone oxygens, so it works on any Cα trace.

Sequence. Primary structure: the covalent order of the twenty standard amino acids along the backbone. Two proteins with the same sequence will (almost always) fold to the same structure; two with 30% identity often share a fold but not the details.

pLDDT. pLDDT is the predicted lDDT-Cα score: AlphaFold's confidence that the local environment of each residue (all inter-atomic distances within 15 Å) is correctly placed. It is a per-residue number between 0 and 100, with higher meaning more reliable.

InterPro / GO / CATH / organism. Functional annotations link the protein to curated databases. InterPro entries identify conserved domains and families by matching the sequence against member-database signatures (Pfam, PROSITE, CDD, …). Gene Ontology (GO) terms describe molecular function, biological process, and cellular component in a controlled vocabulary. CATH places the structure in a hierarchical fold classification (Class/Architecture/Topology/Homologous-superfamily). The organism is the source species.

Contact-map, Ramachandran, and PAE plots. Three diagnostic plots accompany the record. The Cα contact map visualizes the tertiary structure as a 2D adjacency matrix (8 Å cutoff, sequence-local contacts suppressed). The Ramachandran plot shows the distribution of backbone (φ, ψ) torsions, with points in the α and β basins reflecting secondary structure content. The PAE plot shows AlphaFold's inter-residue confidence as a color matrix.

mmCIF coordinates. The mmCIF table is the protein's shape written out atom by atom. For each backbone N, Cα, C, and carbonyl O, it records an (x, y, z) coordinate triple in Å plus the residue type, chain letter, and residue number.

Radius of gyration, Cα contacts, bounding box. Three whole-structure scalars: the radius of gyration (RMS distance of Cα from centroid, in Å), the count of Cα–Cα contacts (pairs closer than 8 Å and separated by more than four residues in sequence — i.e. tertiary, not local, contacts), and the bounding-box dimensions. Together they distinguish compact globular folds from extended fibres or disordered chains.

Foldseek 3Di. The Foldseek 3Di string encodes local tertiary geometry as a 20-letter alphabet — one character per residue — derived from the relative positions of nearby Cα atoms. Unlike the amino-acid sequence, 3Di is a direct function of the 3D structure, so two proteins with the same fold have similar 3Di strings even at low sequence identity.

Rendered structure images. Six rendered views show the 3D structure from the faces of a cube — i.e. along ±x, ±y, ±z. Rendering representation is drawn randomly per protein from cartoon (secondary-structure ribbons), sticks (backbone bonds), or molecular surface; coloring is either N→C rainbow (blue at the N-terminus through red at the C-terminus) or one color per chain.

Nearest PDB structures. The Foldseek neighbor list gives the closest experimentally determined structures in the PDB, ranked by structural alignment. TM-score near 1 means near-identical fold; near 0.3 means only rough topology match. This is how one finds what a novel AlphaFold prediction most resembles in the solved-structure universe.

Solvent-accessible surface area. SASA measures how much of the protein is reachable by solvent. It is computed by rolling a water-sized probe over the atomic surface and summing the exposed area (Å²). Per-residue SASA distinguishes core (buried, low SASA) from surface (exposed, high SASA) residues; total SASA is a whole-molecule size measure.